Protein AF-A0A2P5X5B9-F1 (afdb_monomer_lite)

Organism: Gossypium barbadense (NCBI:txid3634)

Secondary structure (DSSP, 8-state):
--EEEEEEE-----S------PPP---S-----TTS-----TT-PPEEEE-TTS-EEEEEEE-HHHHHHHHHHHHHHTTSTTTS-TT---HHHHHHTTPPTTPPPPEEHHHHHHHHHS-HHHHHHHHT-----SS-SSS--PPPPPPPPHHHHHHHHHHHHHT--

Foldseek 3Di:
DFAKAKDKDDDPDPDDDDFDFDQQPDDDDDPDDPDPPPDPDSPFTWDWDADPVGIIMIIGGDDPVLRVLLVLLLLLLCVPPVNHDPVNDDPCCVQPVPPPPPDDGHHYLVSLVVLVVDDPVVNLVSQPDDNDDPPDPDDDCPDDPDRNDSVVSNVSSVVVVSSVD

Radius of gyration: 17.6 Å; chains: 1; bounding box: 38×43×51 Å

InterPro domains:
  IPR004871 RSE1/DDB1/CPSF1, C-terminal [PF03178] (42-116)
  IPR050358 RSE1/DDB1/CPSF1 [PTHR10644] (36-127)

Structure (mmCIF, N/CA/C/O backbone):
data_AF-A0A2P5X5B9-F1
#
_entry.id   AF-A0A2P5X5B9-F1
#
loop_
_atom_site.group_PDB
_atom_site.id
_atom_site.type_symbol
_atom_site.label_atom_id
_atom_site.label_alt_id
_atom_site.label_comp_id
_atom_site.label_asym_id
_atom_site.label_entity_id
_atom_site.label_seq_id
_atom_site.pdbx_PDB_ins_code
_atom_site.Cartn_x
_atom_site.Cartn_y
_atom_site.Cartn_z
_atom_site.occupancy
_atom_site.B_iso_or_equiv
_atom_site.auth_seq_id
_atom_site.auth_comp_id
_atom_site.auth_asym_id
_atom_site.auth_atom_id
_atom_site.pdbx_PDB_model_num
ATOM 1 N N . MET A 1 1 ? 14.654 12.736 -5.840 1.00 47.88 1 MET A N 1
ATOM 2 C CA . MET A 1 1 ? 14.421 11.311 -5.541 1.00 47.88 1 MET A CA 1
ATOM 3 C C . MET A 1 1 ? 12.931 11.156 -5.561 1.00 47.88 1 MET A C 1
ATOM 5 O O . MET A 1 1 ? 12.276 11.816 -4.762 1.00 47.88 1 MET A O 1
ATOM 9 N N . ASP A 1 2 ? 12.441 10.373 -6.506 1.00 62.31 2 ASP A N 1
ATOM 10 C CA . ASP A 1 2 ? 11.015 10.138 -6.664 1.00 62.31 2 ASP A CA 1
ATOM 11 C C . ASP A 1 2 ? 10.643 8.973 -5.742 1.00 62.31 2 ASP A C 1
ATOM 13 O O . ASP A 1 2 ? 11.354 7.965 -5.696 1.00 62.31 2 ASP A O 1
ATOM 17 N N . PHE A 1 3 ? 9.598 9.146 -4.936 1.00 71.69 3 PHE A N 1
ATOM 18 C CA . PHE A 1 3 ? 9.082 8.095 -4.062 1.00 71.69 3 PHE A CA 1
ATOM 19 C C . PHE A 1 3 ? 8.094 7.252 -4.850 1.00 71.69 3 PHE A C 1
ATOM 21 O O . PHE A 1 3 ? 7.316 7.806 -5.618 1.00 71.69 3 PHE A O 1
ATOM 28 N N . ILE A 1 4 ? 8.131 5.930 -4.697 1.00 77.94 4 ILE A N 1
ATOM 29 C CA . ILE A 1 4 ? 7.409 5.027 -5.597 1.00 77.94 4 ILE A CA 1
ATOM 30 C C . ILE A 1 4 ? 6.464 4.127 -4.808 1.00 77.94 4 ILE A C 1
ATOM 32 O O . ILE A 1 4 ? 6.857 3.508 -3.815 1.00 77.94 4 ILE A O 1
ATOM 36 N N . LEU A 1 5 ? 5.240 4.020 -5.312 1.00 76.56 5 LEU A N 1
ATOM 37 C CA . LEU A 1 5 ? 4.249 3.022 -4.934 1.00 76.56 5 LEU A CA 1
ATOM 38 C C . LEU A 1 5 ? 4.126 1.988 -6.058 1.00 76.56 5 LEU A C 1
ATOM 40 O O . LEU A 1 5 ? 3.951 2.369 -7.215 1.00 76.56 5 LEU A O 1
ATOM 44 N N . CYS A 1 6 ? 4.247 0.700 -5.731 1.00 82.50 6 CYS A N 1
ATOM 45 C CA . CYS A 1 6 ? 4.133 -0.396 -6.695 1.00 82.50 6 CYS A CA 1
ATOM 46 C C . CYS A 1 6 ? 2.842 -1.180 -6.472 1.00 82.50 6 CYS A C 1
ATOM 48 O O . CYS A 1 6 ? 2.623 -1.682 -5.374 1.00 82.50 6 CYS A O 1
ATOM 50 N N . LEU A 1 7 ? 2.019 -1.308 -7.509 1.00 79.19 7 LEU A N 1
ATOM 51 C CA . LEU A 1 7 ? 0.764 -2.063 -7.494 1.00 79.19 7 LEU A CA 1
ATOM 52 C C . LEU A 1 7 ? 0.828 -3.207 -8.501 1.00 79.19 7 LEU A C 1
ATOM 54 O O . LEU A 1 7 ? 1.351 -3.015 -9.605 1.00 79.19 7 LEU A O 1
ATOM 58 N N . ASN A 1 8 ? 0.269 -4.365 -8.151 1.00 74.31 8 ASN A N 1
ATOM 59 C CA . ASN A 1 8 ? 0.014 -5.424 -9.121 1.00 74.31 8 ASN A CA 1
ATOM 60 C C . ASN A 1 8 ? -1.413 -5.295 -9.668 1.00 74.31 8 ASN A C 1
ATOM 62 O O . ASN A 1 8 ? -2.384 -5.290 -8.916 1.00 74.31 8 ASN A O 1
ATOM 66 N N . ALA A 1 9 ? -1.543 -5.215 -10.990 1.00 60.22 9 ALA A N 1
ATOM 67 C CA . ALA A 1 9 ? -2.817 -5.317 -11.686 1.00 60.22 9 ALA A CA 1
ATOM 68 C C . ALA A 1 9 ? -2.926 -6.701 -12.342 1.00 60.22 9 ALA A C 1
ATOM 70 O O . ALA A 1 9 ? -2.073 -7.104 -13.142 1.00 60.22 9 ALA A O 1
ATOM 71 N N . GLU A 1 10 ? -3.990 -7.434 -12.018 1.00 51.53 10 GLU A N 1
ATOM 72 C CA . GLU A 1 10 ? -4.355 -8.660 -12.723 1.00 51.53 10 GLU A CA 1
ATOM 73 C C . GLU A 1 10 ? -5.237 -8.303 -13.926 1.00 51.53 10 GLU A C 1
ATOM 75 O O . GLU A 1 10 ? -6.436 -8.072 -13.803 1.00 51.53 10 GLU A O 1
ATOM 80 N N . GLN A 1 11 ? -4.647 -8.267 -15.121 1.00 45.28 11 GLN A N 1
ATOM 81 C CA . GLN A 1 11 ? -5.399 -8.345 -16.373 1.00 45.28 11 GLN A CA 1
ATOM 82 C C . GLN A 1 11 ? -4.884 -9.532 -17.181 1.00 45.28 11 GLN A C 1
ATOM 84 O O . GLN A 1 11 ? -3.682 -9.680 -17.396 1.00 45.28 11 GLN A O 1
ATOM 89 N N . CYS A 1 12 ? -5.799 -10.378 -17.657 1.00 34.38 12 CYS A N 1
ATOM 90 C CA . CYS A 1 12 ? -5.485 -11.445 -18.601 1.00 34.38 12 CYS A CA 1
ATOM 91 C C . CYS A 1 12 ? -5.063 -10.833 -19.949 1.00 34.38 12 CYS A C 1
ATOM 93 O O . CYS A 1 12 ? -5.896 -10.630 -20.832 1.00 34.38 12 CYS A O 1
ATOM 95 N N . ILE A 1 13 ? -3.779 -10.519 -20.122 1.00 43.00 13 ILE A N 1
ATOM 96 C CA . ILE A 1 13 ? -3.245 -10.053 -21.405 1.00 43.00 13 ILE A CA 1
ATOM 97 C C . ILE A 1 13 ? -2.904 -11.266 -22.277 1.00 43.00 13 ILE A C 1
ATOM 99 O O . ILE A 1 13 ? -1.965 -12.012 -22.007 1.00 43.00 13 ILE A O 1
ATOM 103 N N . ASN A 1 14 ? -3.641 -11.431 -23.379 1.00 37.59 14 ASN A N 1
ATOM 104 C CA . ASN A 1 14 ? -3.158 -12.201 -24.523 1.00 37.59 14 ASN A CA 1
ATOM 105 C C . ASN A 1 14 ? -1.992 -11.425 -25.152 1.00 37.59 14 ASN A C 1
ATOM 107 O O . ASN A 1 14 ? -2.152 -10.272 -25.549 1.00 37.59 14 ASN A O 1
ATOM 111 N N . GLY A 1 15 ? -0.814 -12.051 -25.177 1.00 40.69 15 GLY A N 1
ATOM 112 C CA . GLY A 1 15 ? 0.472 -11.402 -25.413 1.00 40.69 15 GLY A CA 1
ATOM 113 C C . GLY A 1 15 ? 0.546 -10.531 -26.668 1.00 40.69 15 GLY A C 1
ATOM 114 O O . GLY A 1 15 ? 0.584 -11.042 -27.783 1.00 40.69 15 GLY A O 1
ATOM 115 N N . TYR A 1 16 ? 0.696 -9.225 -26.450 1.00 39.09 16 TYR A N 1
ATOM 116 C CA . TYR A 1 16 ? 1.343 -8.305 -27.379 1.00 39.09 16 TYR A CA 1
ATOM 117 C C . TYR A 1 16 ? 2.250 -7.371 -26.579 1.00 39.09 16 TYR A C 1
ATOM 119 O O . TYR A 1 16 ? 1.803 -6.643 -25.696 1.00 39.09 16 TYR A O 1
ATOM 127 N N . THR A 1 17 ? 3.546 -7.412 -26.874 1.00 38.97 17 THR A N 1
ATOM 128 C CA . THR A 1 17 ? 4.542 -6.477 -26.351 1.00 38.97 17 THR A CA 1
ATOM 129 C C . THR A 1 17 ? 4.280 -5.085 -26.926 1.00 38.97 17 THR 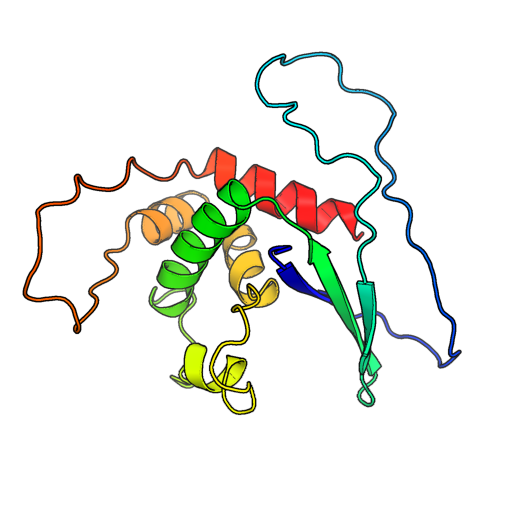A C 1
ATOM 131 O O . THR A 1 17 ? 4.418 -4.864 -28.127 1.00 38.97 17 THR A O 1
ATOM 134 N N . GLY A 1 18 ? 3.916 -4.134 -26.068 1.00 44.34 18 GLY A N 1
ATOM 135 C CA . GLY A 1 18 ? 3.741 -2.724 -26.413 1.00 44.34 18 GLY A CA 1
ATOM 136 C C . GLY A 1 18 ? 4.090 -1.835 -25.221 1.00 44.34 18 GLY A C 1
ATOM 137 O O . GLY A 1 18 ? 3.826 -2.198 -24.079 1.00 44.34 18 GLY A O 1
ATOM 138 N N . SER A 1 19 ? 4.718 -0.688 -25.485 1.00 38.72 19 SER A N 1
ATOM 139 C CA . SER A 1 19 ? 4.888 0.384 -24.500 1.00 38.72 19 SER A CA 1
ATOM 140 C C . SER A 1 19 ? 3.661 1.287 -24.582 1.00 38.72 19 SER A C 1
ATOM 142 O O . SER A 1 19 ? 3.385 1.846 -25.645 1.00 38.72 19 SER A O 1
ATOM 144 N N . PHE A 1 20 ? 2.909 1.400 -23.489 1.00 47.50 20 PHE A N 1
ATOM 145 C CA . PHE A 1 20 ? 1.720 2.244 -23.409 1.00 47.50 20 PHE A CA 1
ATOM 146 C C . PHE A 1 20 ? 1.965 3.361 -22.394 1.00 47.50 20 PHE A C 1
ATOM 148 O O . PHE A 1 20 ? 2.271 3.103 -21.234 1.00 47.50 20 PHE A O 1
ATOM 155 N N . ILE A 1 21 ? 1.835 4.612 -22.839 1.00 41.66 21 ILE A N 1
ATOM 156 C CA . ILE A 1 21 ? 1.827 5.782 -21.957 1.00 41.66 21 ILE A CA 1
ATOM 157 C C . ILE A 1 21 ? 0.378 5.994 -21.526 1.00 41.66 21 ILE A C 1
ATOM 159 O O . ILE A 1 21 ? -0.454 6.398 -22.340 1.00 41.66 21 ILE A O 1
ATOM 163 N N . TYR A 1 22 ? 0.074 5.707 -20.262 1.00 41.16 22 TYR A N 1
ATOM 164 C CA . TYR A 1 22 ? -1.246 5.969 -19.698 1.00 41.16 22 TYR A CA 1
ATOM 165 C C . TYR A 1 22 ? -1.357 7.443 -19.295 1.00 41.16 22 TYR A C 1
ATOM 167 O O . TYR A 1 22 ? -0.526 7.954 -18.542 1.00 41.16 22 TYR A O 1
ATOM 175 N N . LYS A 1 23 ? -2.375 8.137 -19.812 1.00 39.53 23 LYS A N 1
ATOM 176 C CA . LYS A 1 23 ? -2.771 9.469 -19.341 1.00 39.53 23 LYS A CA 1
ATOM 177 C C . LYS A 1 23 ? -3.904 9.292 -18.337 1.00 39.53 23 LYS A C 1
ATOM 179 O O . LYS A 1 23 ? -4.926 8.716 -18.690 1.00 39.53 23 LYS A O 1
ATOM 184 N N . LEU A 1 24 ? -3.716 9.798 -17.120 1.00 42.06 24 LEU A N 1
ATOM 185 C CA . LEU A 1 24 ? -4.740 9.804 -16.075 1.00 42.06 24 LEU A CA 1
ATOM 186 C C . LEU A 1 24 ? -5.982 10.581 -16.554 1.00 42.06 24 LEU A C 1
ATOM 188 O O . LEU A 1 24 ? -5.842 11.745 -16.936 1.00 42.06 24 LEU A O 1
ATOM 192 N N . PRO A 1 25 ? -7.185 9.982 -16.546 1.00 43.47 25 PRO A N 1
ATOM 193 C CA . PRO A 1 25 ? -8.411 10.684 -16.889 1.00 43.47 25 PRO A CA 1
ATOM 194 C C . PRO A 1 25 ? -8.997 11.348 -15.637 1.00 43.47 25 PRO A C 1
ATOM 196 O O . PRO A 1 25 ? -9.800 10.749 -14.932 1.00 43.47 25 PRO A O 1
ATOM 199 N N . ALA A 1 26 ? -8.603 12.587 -15.347 1.00 44.81 26 ALA A N 1
ATOM 200 C CA . ALA A 1 26 ? -9.335 13.434 -14.403 1.00 44.81 26 ALA A CA 1
ATOM 201 C C . ALA A 1 26 ? -9.001 14.910 -14.640 1.00 44.81 26 ALA A C 1
ATOM 203 O O . ALA A 1 26 ? -8.165 15.477 -13.945 1.00 44.81 26 ALA A O 1
ATOM 204 N N . ASP A 1 27 ? -9.657 15.524 -15.625 1.00 45.50 27 ASP A N 1
ATOM 205 C CA . ASP A 1 27 ? -9.659 16.987 -15.762 1.00 45.50 27 ASP A CA 1
ATOM 206 C C . ASP A 1 27 ? -11.063 17.551 -16.023 1.00 45.50 27 ASP A C 1
ATOM 208 O O . ASP A 1 27 ? -11.213 18.622 -16.593 1.00 45.50 27 ASP A O 1
ATOM 212 N N . ASP A 1 28 ? -12.117 16.850 -15.588 1.00 41.81 28 ASP A N 1
ATOM 213 C CA . ASP A 1 28 ? -13.469 17.403 -15.627 1.00 41.81 28 ASP A CA 1
ATOM 214 C C . ASP A 1 28 ? -14.244 17.105 -14.334 1.00 41.81 28 ASP A C 1
ATOM 216 O O . ASP A 1 28 ? -14.579 15.966 -14.018 1.00 41.81 28 ASP A O 1
ATOM 220 N N . MET A 1 29 ? -14.576 18.199 -13.636 1.00 43.22 29 MET A N 1
ATOM 221 C CA . MET A 1 29 ? -15.623 18.356 -12.615 1.00 43.22 29 MET A CA 1
ATOM 222 C C . MET A 1 29 ? -15.340 17.933 -11.158 1.00 43.22 29 MET A C 1
ATOM 224 O O . MET A 1 29 ? -15.963 17.006 -10.652 1.00 43.22 29 MET A O 1
ATOM 228 N N . LEU A 1 30 ? -14.596 18.757 -10.400 1.00 37.72 30 LEU A N 1
ATOM 229 C CA . LEU A 1 30 ? -15.019 19.122 -9.031 1.00 37.72 30 LEU A CA 1
ATOM 230 C C . LEU A 1 30 ? -14.386 20.441 -8.534 1.00 37.72 30 LEU A C 1
ATOM 232 O O . LEU A 1 30 ? -13.439 20.466 -7.752 1.00 37.72 30 LEU A O 1
ATOM 236 N N . ASN A 1 31 ? -14.970 21.570 -8.939 1.00 42.94 31 ASN A N 1
ATOM 237 C CA . ASN A 1 31 ? -14.847 22.820 -8.186 1.00 42.94 31 ASN A CA 1
ATOM 238 C C . ASN A 1 31 ? -15.589 22.663 -6.846 1.00 42.94 31 ASN A C 1
ATOM 240 O O . ASN A 1 31 ? -16.812 22.778 -6.843 1.00 42.94 31 ASN A O 1
ATOM 244 N N . SER A 1 32 ? -14.886 22.384 -5.739 1.00 36.62 32 SER A N 1
ATOM 245 C CA . SER A 1 32 ? -15.132 22.969 -4.398 1.00 36.62 32 SER A CA 1
ATOM 246 C C . SER A 1 32 ? -14.359 22.224 -3.296 1.00 36.62 32 SER A C 1
ATOM 248 O O . SER A 1 32 ? -14.897 21.312 -2.676 1.00 36.62 32 SER A O 1
ATOM 250 N N . CYS A 1 33 ? -13.106 22.626 -3.048 1.00 33.44 33 CYS A N 1
ATOM 251 C CA . CYS A 1 33 ? -12.457 22.668 -1.724 1.00 33.44 33 CYS A CA 1
ATOM 252 C C . CYS A 1 33 ? -10.990 23.118 -1.880 1.00 33.44 33 CYS A C 1
ATOM 254 O O . CYS A 1 33 ? -10.067 22.314 -2.019 1.00 33.44 33 CYS A O 1
ATOM 256 N N . GLU A 1 34 ? -10.779 24.435 -1.876 1.00 37.50 34 GLU A N 1
ATOM 257 C CA . GLU A 1 34 ? -9.466 25.091 -1.921 1.00 37.50 34 GLU A CA 1
ATOM 258 C C . GLU A 1 34 ? -8.661 24.833 -0.630 1.00 37.50 34 GLU A C 1
ATOM 260 O O . GLU A 1 34 ? -8.623 25.670 0.265 1.00 37.50 34 GLU A O 1
ATOM 265 N N . ALA A 1 35 ? -8.042 23.657 -0.490 1.00 38.78 35 ALA A N 1
ATOM 266 C CA . ALA A 1 35 ? -6.987 23.427 0.514 1.00 38.78 35 ALA A CA 1
ATOM 267 C C . ALA A 1 35 ? -6.099 22.194 0.259 1.00 38.78 35 ALA A C 1
ATOM 269 O O . ALA A 1 35 ? -5.048 22.078 0.884 1.00 38.78 35 ALA A O 1
ATOM 270 N N . LEU A 1 36 ? -6.484 21.273 -0.635 1.00 39.28 36 LEU A N 1
ATOM 271 C CA . LEU A 1 36 ? -5.728 20.033 -0.895 1.00 39.28 36 LEU A CA 1
ATOM 272 C C . LEU A 1 36 ? -5.123 19.951 -2.305 1.00 39.28 36 LEU A C 1
ATOM 274 O O . LEU A 1 36 ? -4.479 18.961 -2.637 1.00 39.28 36 LEU A O 1
ATOM 278 N N . ASN A 1 37 ? -5.237 21.019 -3.102 1.00 35.69 37 ASN A N 1
ATOM 279 C CA . ASN A 1 37 ? -4.665 21.122 -4.450 1.00 35.69 37 ASN A CA 1
ATOM 280 C C . ASN A 1 37 ? -3.155 21.418 -4.429 1.00 35.69 37 ASN A C 1
ATOM 282 O O . ASN A 1 37 ? -2.667 22.283 -5.156 1.00 35.69 37 ASN A O 1
ATOM 286 N N . ALA A 1 38 ? -2.388 20.691 -3.617 1.00 37.72 38 ALA A N 1
ATOM 287 C CA . ALA A 1 38 ? -0.953 20.583 -3.832 1.00 37.72 38 ALA A CA 1
ATOM 288 C C . ALA A 1 38 ? -0.709 19.533 -4.926 1.00 37.72 38 ALA A C 1
ATOM 290 O O . ALA A 1 38 ? -0.338 18.400 -4.650 1.00 37.72 38 ALA A O 1
ATOM 291 N N . SER A 1 39 ? -0.974 19.948 -6.169 1.00 39.81 39 SER A N 1
ATOM 292 C CA . SER A 1 39 ? -0.135 19.660 -7.334 1.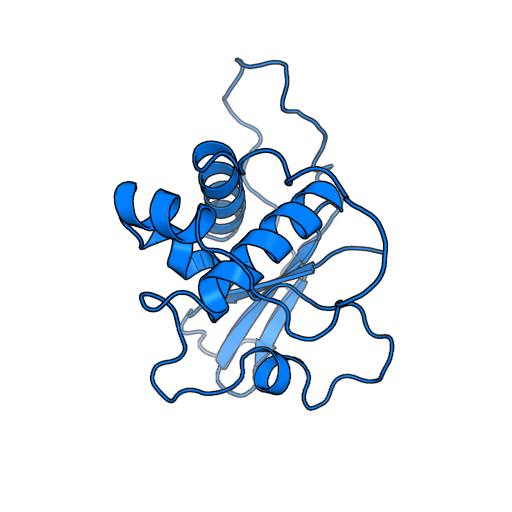00 39.81 39 SER A CA 1
ATOM 293 C C . SER A 1 39 ? 0.444 18.240 -7.408 1.00 39.81 39 SER A C 1
ATOM 295 O O . SER A 1 39 ? 1.641 18.047 -7.185 1.00 39.81 39 SER A O 1
ATOM 297 N N . LEU A 1 40 ? -0.359 17.266 -7.845 1.00 47.16 40 LEU A N 1
ATOM 298 C CA . LEU A 1 40 ? 0.210 16.237 -8.712 1.00 47.16 40 LEU A CA 1
ATOM 299 C C . LEU A 1 40 ? 0.202 16.840 -10.117 1.00 47.16 40 LEU A C 1
ATOM 301 O O . LEU A 1 40 ? -0.796 16.784 -10.829 1.00 47.16 40 LEU A O 1
ATOM 305 N N . ASP A 1 41 ? 1.286 17.537 -10.447 1.00 39.94 41 ASP A N 1
ATOM 306 C CA . ASP A 1 41 ? 1.517 18.020 -11.802 1.00 39.94 41 ASP A CA 1
ATOM 307 C C . ASP A 1 41 ? 1.410 16.797 -12.744 1.00 39.94 41 ASP A C 1
ATOM 309 O O . ASP A 1 41 ? 2.041 15.769 -12.468 1.00 39.94 41 ASP A O 1
ATOM 313 N N . PRO A 1 42 ? 0.605 16.841 -13.822 1.00 44.03 42 PRO A N 1
ATOM 314 C CA . PRO A 1 42 ? 0.390 15.725 -14.759 1.00 44.03 42 PRO A CA 1
ATOM 315 C C . PRO A 1 42 ? 1.651 15.277 -15.534 1.00 44.03 42 PRO A C 1
ATOM 317 O O . PRO A 1 42 ? 1.564 14.534 -16.513 1.00 44.03 42 PRO A O 1
ATOM 320 N N . SER A 1 43 ? 2.833 15.724 -15.113 1.00 42.34 43 SER A N 1
ATOM 321 C CA . SER A 1 43 ? 4.149 15.484 -15.699 1.00 42.34 43 SER A CA 1
ATOM 322 C C . SER A 1 43 ? 4.864 14.242 -15.142 1.00 42.34 43 SER A C 1
ATOM 324 O O . SER A 1 43 ? 5.855 13.799 -15.726 1.00 42.34 43 SER A O 1
ATOM 326 N N . HIS A 1 44 ? 4.362 13.624 -14.069 1.00 55.12 44 HIS A N 1
ATOM 327 C CA . HIS A 1 44 ? 4.950 12.407 -13.509 1.00 55.12 44 HIS A CA 1
ATOM 328 C C . HIS A 1 44 ? 4.278 11.139 -14.066 1.00 55.12 44 HIS A C 1
ATOM 330 O O . HIS A 1 44 ? 3.320 10.608 -13.509 1.00 55.12 44 HIS A O 1
ATOM 336 N N . SER A 1 45 ? 4.783 10.656 -15.203 1.00 69.19 45 SER A N 1
ATOM 337 C CA . SER A 1 45 ? 4.303 9.435 -15.862 1.00 69.19 45 SER A CA 1
ATOM 338 C C . SER A 1 45 ? 4.492 8.196 -14.979 1.00 69.19 45 SER A C 1
ATOM 340 O O . SER A 1 45 ? 5.617 7.905 -14.568 1.00 69.19 45 SER A O 1
ATOM 342 N N . ALA A 1 46 ? 3.423 7.432 -14.744 1.00 80.25 46 ALA A N 1
ATOM 343 C CA . ALA A 1 46 ? 3.522 6.100 -14.153 1.00 80.25 46 ALA A CA 1
ATOM 344 C C . ALA A 1 46 ? 4.285 5.147 -15.091 1.00 80.25 46 ALA A C 1
ATOM 346 O O . ALA A 1 46 ? 4.156 5.232 -16.316 1.00 80.25 46 ALA A O 1
ATOM 347 N N . ILE A 1 47 ? 5.072 4.231 -14.525 1.00 85.12 47 ILE A N 1
ATOM 348 C CA . ILE A 1 47 ? 5.780 3.194 -15.287 1.00 85.12 47 ILE A CA 1
ATOM 349 C C . ILE A 1 47 ? 4.987 1.901 -15.171 1.00 85.12 47 ILE A C 1
ATOM 351 O O . ILE A 1 47 ? 4.773 1.405 -14.070 1.00 85.12 47 ILE A O 1
ATOM 355 N N . MET A 1 48 ? 4.588 1.332 -16.304 1.00 86.62 48 MET A N 1
ATOM 356 C CA . MET A 1 48 ? 3.947 0.022 -16.361 1.00 86.62 48 MET A CA 1
ATOM 357 C C . MET A 1 48 ? 4.943 -1.013 -16.885 1.00 86.62 48 MET A C 1
ATOM 359 O O . MET A 1 48 ? 5.614 -0.790 -17.893 1.00 86.62 48 MET A O 1
ATOM 363 N N . ALA A 1 49 ? 5.034 -2.149 -16.207 1.00 85.56 49 ALA A N 1
ATOM 364 C CA . ALA A 1 49 ? 5.865 -3.280 -16.593 1.00 85.56 49 ALA A CA 1
ATOM 365 C C . ALA A 1 49 ? 5.032 -4.562 -16.566 1.00 85.56 49 ALA A C 1
ATOM 367 O O . ALA A 1 49 ? 4.105 -4.685 -15.776 1.00 85.56 49 ALA A O 1
ATOM 368 N N . SER A 1 50 ? 5.366 -5.530 -17.415 1.00 86.31 50 SER A N 1
ATOM 369 C CA . SER A 1 50 ? 4.791 -6.876 -17.350 1.00 86.31 50 SER A CA 1
ATOM 370 C C . SER A 1 50 ? 5.846 -7.870 -16.888 1.00 86.31 50 SER A C 1
ATOM 372 O O . SER A 1 50 ? 7.034 -7.727 -17.190 1.00 86.31 50 SER A O 1
ATOM 374 N N . THR A 1 51 ? 5.420 -8.877 -16.135 1.00 85.31 51 THR A N 1
ATOM 375 C CA . THR A 1 51 ? 6.285 -9.973 -15.704 1.00 85.31 51 THR A CA 1
ATOM 376 C C . THR A 1 51 ? 6.197 -11.144 -16.679 1.00 85.31 51 THR A C 1
ATOM 378 O O . THR A 1 51 ? 5.219 -11.301 -17.410 1.00 85.31 51 THR A O 1
ATOM 381 N N . LEU A 1 52 ? 7.203 -12.024 -16.659 1.00 86.75 52 LEU A N 1
ATOM 382 C CA . LEU A 1 52 ? 7.191 -13.263 -17.449 1.00 86.75 52 LEU A CA 1
ATOM 383 C C . LEU A 1 52 ? 6.040 -14.209 -17.067 1.00 86.75 52 LEU A C 1
ATOM 385 O O . LEU A 1 52 ? 5.669 -15.061 -17.868 1.00 86.75 52 LEU A O 1
ATOM 389 N N . LEU A 1 53 ? 5.480 -14.059 -15.861 1.00 89.12 53 LEU A N 1
ATOM 390 C CA . LEU A 1 53 ? 4.323 -14.824 -15.394 1.00 89.12 53 LEU A CA 1
ATOM 391 C C . LEU A 1 53 ? 2.985 -14.190 -15.822 1.00 89.12 53 LEU A C 1
ATOM 393 O O . LEU A 1 53 ? 1.928 -14.739 -15.531 1.00 89.12 53 LEU A O 1
ATOM 397 N N . GLY A 1 54 ? 3.019 -13.060 -16.535 1.00 81.88 54 GLY A N 1
ATOM 398 C CA . GLY A 1 54 ? 1.834 -12.406 -17.087 1.00 81.88 54 GLY A CA 1
ATOM 399 C C . GLY A 1 54 ? 1.149 -11.407 -16.154 1.00 81.88 54 GLY A C 1
ATOM 400 O O . GLY A 1 54 ? 0.066 -10.939 -16.490 1.00 81.88 54 GLY A O 1
ATOM 401 N N . SER A 1 55 ? 1.751 -11.051 -15.014 1.00 81.44 55 SER A N 1
ATOM 402 C CA . SER A 1 55 ? 1.237 -9.961 -14.172 1.00 81.44 55 SER A CA 1
ATOM 403 C C . SER A 1 55 ? 1.686 -8.595 -14.690 1.00 81.44 55 SER A C 1
ATOM 405 O O . SER A 1 55 ? 2.747 -8.479 -15.309 1.00 81.44 55 SER A O 1
ATOM 407 N N . ILE A 1 56 ? 0.899 -7.555 -14.414 1.00 84.88 56 ILE A N 1
ATOM 408 C CA . ILE A 1 56 ? 1.255 -6.165 -14.707 1.00 84.88 56 ILE A CA 1
ATOM 409 C C . ILE A 1 56 ? 1.621 -5.479 -13.393 1.00 84.88 56 ILE A C 1
ATOM 411 O O . ILE A 1 56 ? 0.869 -5.536 -12.428 1.00 84.88 56 ILE A O 1
ATOM 415 N N . MET A 1 57 ? 2.769 -4.814 -13.367 1.00 85.31 57 MET A N 1
ATOM 416 C CA . MET A 1 57 ? 3.220 -3.961 -12.273 1.00 85.31 57 MET A CA 1
ATOM 417 C C . MET A 1 57 ? 3.138 -2.501 -12.697 1.00 85.31 57 MET A C 1
ATOM 419 O O . MET A 1 57 ? 3.558 -2.149 -13.802 1.00 85.31 57 MET A O 1
ATOM 423 N N . ILE A 1 58 ? 2.634 -1.648 -11.812 1.00 85.38 58 ILE A N 1
ATOM 424 C CA . ILE A 1 58 ? 2.533 -0.206 -12.040 1.00 85.38 58 ILE A CA 1
ATOM 425 C C . ILE A 1 58 ? 3.300 0.517 -10.938 1.00 85.38 58 ILE A C 1
ATOM 427 O O . ILE A 1 58 ? 3.011 0.341 -9.757 1.00 85.38 58 ILE A O 1
ATOM 431 N N . PHE A 1 59 ? 4.266 1.342 -11.331 1.00 86.81 59 PHE A N 1
ATOM 432 C CA . PHE A 1 59 ? 5.062 2.182 -10.446 1.00 86.81 59 PHE A CA 1
ATOM 433 C C . PHE A 1 59 ? 4.593 3.625 -10.563 1.00 86.81 59 PHE A C 1
ATOM 435 O O . PHE A 1 59 ? 4.699 4.241 -11.628 1.00 86.81 59 PHE A O 1
ATOM 442 N N . ILE A 1 60 ? 4.085 4.158 -9.458 1.00 85.38 60 ILE A N 1
ATOM 443 C CA . ILE A 1 60 ? 3.504 5.494 -9.397 1.00 85.38 60 ILE A CA 1
ATOM 444 C C . ILE A 1 60 ? 4.412 6.378 -8.548 1.00 85.38 60 ILE A C 1
ATOM 446 O O . ILE A 1 60 ? 4.646 6.053 -7.380 1.00 85.38 60 ILE A O 1
ATOM 450 N N . PRO A 1 61 ? 4.928 7.480 -9.109 1.00 86.44 61 PRO A N 1
ATOM 451 C CA . PRO A 1 61 ? 5.615 8.491 -8.326 1.00 86.44 61 PRO A CA 1
ATOM 452 C C . PRO A 1 61 ? 4.621 9.198 -7.394 1.00 86.44 61 PRO A C 1
ATOM 454 O O . PRO A 1 61 ? 3.557 9.642 -7.824 1.00 86.44 61 PRO A O 1
ATOM 457 N N . ILE A 1 62 ? 4.976 9.308 -6.118 1.00 85.12 62 ILE A N 1
ATOM 458 C CA . ILE A 1 62 ? 4.194 9.984 -5.077 1.00 85.12 62 ILE A CA 1
ATOM 459 C C . ILE A 1 62 ? 5.039 11.054 -4.387 1.00 85.12 62 ILE A C 1
ATOM 461 O O . ILE A 1 62 ? 6.275 11.038 -4.457 1.00 85.12 62 ILE A O 1
ATOM 465 N N . SER A 1 63 ? 4.383 12.001 -3.716 1.00 88.00 63 SER A N 1
ATOM 466 C CA . SER A 1 63 ? 5.109 13.018 -2.952 1.00 88.00 63 SER A CA 1
ATOM 467 C C . SER A 1 63 ? 5.780 12.412 -1.714 1.00 88.00 63 SER A C 1
ATOM 469 O O . SER A 1 63 ? 5.441 11.315 -1.261 1.00 88.00 63 SER A O 1
ATOM 471 N N . ARG A 1 64 ? 6.738 13.139 -1.128 1.00 86.25 64 ARG A N 1
ATOM 472 C CA . ARG A 1 64 ? 7.385 12.721 0.126 1.00 86.25 64 ARG A CA 1
ATOM 473 C C . ARG A 1 64 ? 6.360 12.579 1.248 1.00 86.25 64 ARG A C 1
ATOM 475 O O . ARG A 1 64 ? 6.426 11.633 2.025 1.00 86.25 64 ARG A O 1
ATOM 482 N N . GLU A 1 65 ? 5.429 13.519 1.331 1.00 88.88 65 GLU A N 1
ATOM 483 C CA . GLU A 1 65 ? 4.418 13.585 2.383 1.00 88.88 65 GLU A CA 1
ATOM 484 C C . GLU A 1 65 ? 3.441 12.407 2.280 1.00 88.88 65 GLU A C 1
ATOM 486 O O . GLU A 1 65 ? 3.029 11.845 3.297 1.00 88.88 65 GLU A O 1
ATOM 491 N N . GLU A 1 66 ? 3.086 12.017 1.053 1.00 89.31 66 GLU A N 1
ATOM 492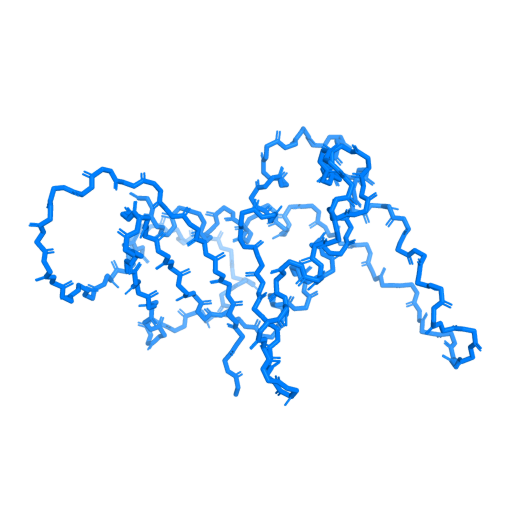 C CA . GLU A 1 66 ? 2.284 10.825 0.772 1.00 89.31 66 GLU A CA 1
ATOM 493 C C . GLU A 1 66 ? 3.057 9.550 1.096 1.00 89.31 66 GLU A C 1
ATOM 495 O O . GLU A 1 66 ? 2.513 8.655 1.743 1.00 89.31 66 GLU A O 1
ATOM 500 N N . TYR A 1 67 ? 4.335 9.488 0.714 1.00 90.25 67 TYR A N 1
ATOM 501 C CA . TYR A 1 67 ? 5.196 8.351 1.024 1.00 90.25 67 TYR A CA 1
ATOM 502 C C . TYR A 1 67 ? 5.329 8.136 2.532 1.00 90.25 67 TYR A C 1
ATOM 504 O O . TYR A 1 67 ? 5.088 7.032 3.006 1.00 90.25 67 TYR A O 1
ATOM 512 N N . GLU A 1 68 ? 5.660 9.171 3.306 1.00 91.44 68 GLU A N 1
ATOM 513 C CA . GLU A 1 68 ? 5.837 9.060 4.762 1.00 91.44 68 GLU A CA 1
ATOM 514 C C . GLU A 1 68 ? 4.533 8.643 5.466 1.00 91.44 68 GLU A C 1
ATOM 516 O O . GLU A 1 68 ? 4.550 7.853 6.416 1.00 91.44 68 GLU A O 1
ATOM 521 N N . LEU A 1 69 ? 3.388 9.133 4.977 1.00 91.81 69 LEU A N 1
ATOM 522 C CA . LEU A 1 69 ? 2.070 8.725 5.459 1.00 91.81 69 LEU A CA 1
ATOM 523 C C . LEU A 1 69 ? 1.811 7.238 5.185 1.00 91.81 69 LEU A C 1
ATOM 525 O O . LEU A 1 69 ? 1.466 6.493 6.104 1.00 91.81 69 LEU A O 1
ATOM 529 N N . LEU A 1 70 ? 1.971 6.806 3.935 1.00 92.75 70 LEU A N 1
ATOM 530 C CA . LEU A 1 70 ? 1.693 5.433 3.523 1.00 92.75 70 LEU A CA 1
ATOM 531 C C . LEU A 1 70 ? 2.711 4.438 4.096 1.00 92.75 70 LEU A C 1
ATOM 533 O O . LEU A 1 70 ? 2.328 3.337 4.478 1.00 92.75 70 LEU A O 1
ATOM 537 N N . GLU A 1 71 ? 3.974 4.825 4.270 1.00 93.12 71 GLU A N 1
ATOM 538 C CA . GLU A 1 71 ? 4.992 4.018 4.953 1.00 93.12 71 GLU A CA 1
ATOM 539 C C . GLU A 1 71 ? 4.572 3.708 6.397 1.00 93.12 71 GLU A C 1
ATOM 541 O O . GLU A 1 71 ? 4.650 2.562 6.850 1.00 93.12 71 GLU A O 1
ATOM 546 N N . ALA A 1 72 ? 4.047 4.709 7.111 1.00 92.25 72 ALA A N 1
ATOM 547 C CA . ALA A 1 72 ? 3.550 4.534 8.471 1.00 92.25 72 ALA A CA 1
ATOM 548 C C . ALA A 1 72 ? 2.304 3.629 8.538 1.00 92.25 72 ALA A C 1
ATOM 550 O O . ALA A 1 72 ? 2.118 2.916 9.531 1.00 92.25 72 ALA A O 1
ATOM 551 N N . VAL A 1 73 ? 1.450 3.655 7.510 1.00 93.69 73 VAL A N 1
ATOM 552 C CA . VAL A 1 73 ? 0.282 2.766 7.388 1.00 93.69 73 VAL A CA 1
ATOM 553 C C . VAL A 1 73 ? 0.734 1.335 7.088 1.00 93.69 73 VAL A C 1
ATOM 555 O O . VAL A 1 73 ? 0.353 0.415 7.810 1.00 93.69 73 VAL A O 1
ATOM 558 N N . GLN A 1 74 ? 1.620 1.147 6.108 1.00 93.50 74 GLN A N 1
ATOM 559 C CA . GLN A 1 74 ? 2.179 -0.157 5.746 1.00 93.50 74 GLN A CA 1
ATOM 560 C C . GLN A 1 74 ? 2.865 -0.829 6.942 1.00 93.50 74 GLN A C 1
ATOM 562 O O . GLN A 1 74 ? 2.629 -2.005 7.209 1.00 93.50 74 GLN A O 1
ATOM 567 N N . ALA A 1 75 ? 3.657 -0.080 7.717 1.00 92.50 75 ALA A N 1
ATOM 568 C CA . ALA A 1 75 ? 4.320 -0.600 8.913 1.00 92.50 75 ALA A CA 1
ATOM 569 C C . ALA A 1 75 ? 3.336 -1.146 9.966 1.00 92.50 75 ALA A C 1
ATOM 571 O O . ALA A 1 75 ? 3.674 -2.076 10.696 1.00 92.50 75 ALA A O 1
ATOM 572 N N . ARG A 1 76 ? 2.118 -0.592 10.043 1.00 93.50 76 ARG A N 1
ATOM 573 C CA . ARG A 1 76 ? 1.055 -1.106 10.920 1.00 93.50 76 ARG A CA 1
ATOM 574 C C . ARG A 1 76 ? 0.370 -2.318 10.312 1.00 93.50 76 ARG A C 1
ATOM 576 O O . ARG A 1 76 ? 0.181 -3.298 11.021 1.00 93.50 76 ARG A O 1
ATOM 583 N N . LEU A 1 77 ? 0.049 -2.278 9.020 1.00 93.19 77 LEU A N 1
ATOM 584 C CA . LEU A 1 77 ? -0.601 -3.385 8.310 1.00 93.19 77 LEU A CA 1
ATOM 585 C C . LEU A 1 77 ? 0.221 -4.677 8.376 1.00 93.19 77 LEU A C 1
ATOM 587 O O . LEU A 1 77 ? -0.327 -5.733 8.674 1.00 93.19 77 LEU A O 1
ATOM 591 N N . ILE A 1 78 ? 1.540 -4.588 8.204 1.00 92.56 78 ILE A N 1
ATOM 592 C CA . ILE A 1 78 ? 2.435 -5.756 8.270 1.00 92.56 78 ILE A CA 1
ATOM 593 C C . ILE A 1 78 ? 2.359 -6.465 9.634 1.00 92.56 78 ILE A C 1
ATOM 595 O O . ILE A 1 78 ? 2.520 -7.681 9.710 1.00 92.56 78 ILE A O 1
ATOM 599 N N . LEU A 1 79 ? 2.133 -5.711 10.714 1.00 91.50 79 LEU A N 1
ATOM 600 C CA . LEU A 1 79 ? 2.154 -6.223 12.087 1.00 91.50 79 LEU A CA 1
ATOM 601 C C . LEU A 1 79 ? 0.760 -6.524 12.646 1.00 91.50 79 LEU A C 1
ATOM 603 O O . LEU A 1 79 ? 0.633 -7.293 13.600 1.00 91.50 79 LEU A O 1
ATOM 607 N N . HIS A 1 80 ? -0.280 -5.886 12.111 1.00 92.94 80 HIS A N 1
ATOM 608 C CA . HIS A 1 80 ? -1.619 -5.977 12.670 1.00 92.94 80 HIS A CA 1
ATOM 609 C C . HIS A 1 80 ? -2.220 -7.371 12.419 1.00 92.94 80 HIS A C 1
ATOM 611 O O . HIS A 1 80 ? -2.228 -7.823 11.278 1.00 92.94 80 HIS A O 1
ATOM 617 N N . PRO A 1 81 ? -2.811 -8.049 13.424 1.00 91.38 81 PRO A N 1
ATOM 618 C CA . PRO A 1 81 ? -3.285 -9.431 13.278 1.00 91.38 81 PRO A CA 1
ATOM 619 C C . PRO A 1 81 ? -4.302 -9.680 12.155 1.00 91.38 81 PRO A C 1
ATOM 621 O O . PRO A 1 81 ? -4.420 -10.804 11.686 1.00 91.38 81 PRO A O 1
ATOM 624 N N . LEU A 1 82 ? -5.048 -8.651 11.736 1.00 91.56 82 LEU A N 1
ATOM 625 C CA . LEU A 1 82 ? -6.020 -8.762 10.639 1.00 91.56 82 LEU A CA 1
ATOM 626 C C . LEU A 1 82 ? -5.376 -8.833 9.248 1.00 91.56 82 LEU A C 1
ATOM 628 O O . LEU A 1 82 ? -6.012 -9.324 8.325 1.00 91.56 82 LEU A O 1
ATOM 632 N N . THR A 1 83 ? -4.157 -8.320 9.102 1.00 91.69 83 THR A N 1
ATOM 633 C CA . THR A 1 83 ? -3.462 -8.136 7.814 1.00 91.69 83 THR A CA 1
ATOM 634 C C . THR A 1 83 ? -2.061 -8.755 7.821 1.00 91.69 83 THR A C 1
ATOM 636 O O . THR A 1 83 ? -1.350 -8.735 6.820 1.00 91.69 83 THR A O 1
ATOM 639 N N . ALA A 1 84 ? -1.656 -9.335 8.953 1.00 87.12 84 ALA A N 1
ATOM 640 C CA . ALA A 1 84 ? -0.389 -10.024 9.098 1.00 87.12 84 ALA A CA 1
ATOM 641 C C . ALA A 1 84 ? -0.288 -11.196 8.099 1.00 87.12 84 ALA A C 1
ATOM 643 O O . ALA A 1 84 ? -1.277 -11.901 7.867 1.00 87.12 84 ALA A O 1
ATOM 644 N N . PRO A 1 85 ? 0.903 -11.458 7.530 1.00 84.12 85 PRO A N 1
ATOM 645 C CA . PRO A 1 85 ? 1.104 -12.558 6.593 1.00 84.12 85 PRO A CA 1
ATOM 646 C C . PRO A 1 85 ? 0.635 -13.903 7.160 1.00 84.12 85 PRO A C 1
ATOM 648 O O . PRO A 1 85 ? 1.092 -14.332 8.218 1.00 84.12 85 PRO A O 1
ATOM 651 N N . VAL A 1 86 ? -0.223 -14.610 6.417 1.00 85.25 86 VAL A N 1
ATOM 652 C CA . VAL A 1 86 ? -0.860 -15.871 6.856 1.00 85.25 86 VAL A CA 1
ATOM 653 C C . VAL A 1 86 ? 0.158 -16.937 7.276 1.00 85.25 86 VAL A C 1
ATOM 655 O O . VAL A 1 86 ? -0.069 -17.682 8.224 1.00 85.25 86 VAL A O 1
ATOM 658 N N . LEU A 1 87 ? 1.294 -17.004 6.578 1.00 86.56 87 LEU A N 1
ATOM 659 C CA . LEU A 1 87 ? 2.367 -17.967 6.849 1.00 86.56 87 LEU A CA 1
ATOM 660 C C . LEU A 1 87 ? 3.448 -17.425 7.799 1.00 86.56 87 LEU A C 1
ATOM 662 O O . LEU A 1 87 ? 4.446 -18.101 8.028 1.00 86.56 87 LEU A O 1
ATOM 666 N N . GLY A 1 88 ? 3.280 -16.210 8.331 1.00 84.31 88 GLY A N 1
ATOM 667 C CA . GLY A 1 88 ? 4.271 -15.562 9.195 1.00 84.31 88 GLY A CA 1
ATOM 668 C C . GLY A 1 88 ? 5.543 -15.112 8.470 1.00 84.31 88 GLY A C 1
ATOM 669 O O . GLY A 1 88 ? 6.565 -14.900 9.116 1.00 84.31 88 GLY A O 1
ATOM 670 N N . ASN A 1 89 ? 5.497 -14.984 7.141 1.00 87.44 89 ASN A N 1
ATOM 671 C CA . ASN A 1 89 ? 6.624 -14.498 6.346 1.00 87.44 89 ASN A CA 1
ATOM 672 C C . ASN A 1 89 ? 6.975 -13.054 6.728 1.00 87.44 89 ASN A C 1
ATOM 674 O O . ASN A 1 89 ? 6.080 -12.230 6.918 1.00 87.44 89 ASN A O 1
ATOM 678 N N . ASP A 1 90 ? 8.266 -12.722 6.770 1.00 88.88 90 ASP A N 1
ATOM 679 C CA . ASP A 1 90 ? 8.699 -11.343 6.986 1.00 88.88 90 ASP A CA 1
ATOM 680 C C . ASP A 1 90 ? 8.519 -10.522 5.700 1.00 88.88 90 ASP A C 1
ATOM 682 O O . ASP A 1 90 ? 9.097 -10.819 4.651 1.00 88.88 90 ASP A O 1
ATOM 686 N N . HIS A 1 91 ? 7.692 -9.475 5.772 1.00 89.81 91 HIS A N 1
ATOM 687 C CA . HIS A 1 91 ? 7.395 -8.618 4.618 1.00 89.81 91 HIS A CA 1
ATOM 688 C C . HIS A 1 91 ? 8.642 -7.902 4.093 1.00 89.81 91 HIS A C 1
ATOM 690 O O . HIS A 1 91 ? 8.844 -7.803 2.881 1.00 89.81 91 HIS A O 1
ATOM 696 N N . ASN A 1 92 ? 9.497 -7.426 5.002 1.00 86.62 92 ASN A N 1
ATOM 697 C CA . ASN A 1 92 ? 10.686 -6.677 4.629 1.00 86.62 92 ASN A CA 1
ATOM 698 C C . ASN A 1 92 ? 11.711 -7.587 3.947 1.00 86.62 92 ASN A C 1
ATOM 700 O O . ASN A 1 92 ? 12.274 -7.186 2.932 1.00 86.62 92 ASN A O 1
ATOM 704 N N . GLU A 1 93 ? 11.930 -8.802 4.445 1.00 87.62 93 GLU A N 1
ATOM 705 C CA . GLU A 1 93 ? 12.749 -9.814 3.780 1.00 87.62 93 GLU A CA 1
ATOM 706 C C . GLU A 1 93 ? 12.209 -10.083 2.372 1.00 87.62 93 GLU A C 1
ATOM 708 O O . GLU A 1 93 ? 12.947 -9.923 1.401 1.00 87.62 93 GLU A O 1
ATOM 713 N N . TYR A 1 94 ? 10.909 -10.378 2.240 1.00 87.81 94 TYR A N 1
ATOM 714 C CA . TYR A 1 94 ? 10.286 -10.677 0.946 1.00 87.81 94 TYR A CA 1
ATOM 715 C C . TYR A 1 94 ? 10.466 -9.545 -0.077 1.00 87.81 94 TYR A C 1
ATOM 717 O O . TYR A 1 94 ? 10.795 -9.802 -1.235 1.00 87.81 94 TYR A O 1
ATOM 725 N N . ARG A 1 95 ? 10.298 -8.285 0.345 1.00 87.31 95 ARG A N 1
ATOM 726 C CA . ARG A 1 95 ? 10.412 -7.110 -0.536 1.00 87.31 95 ARG A CA 1
ATOM 727 C C . ARG A 1 95 ? 11.840 -6.577 -0.716 1.00 87.31 95 ARG A C 1
ATOM 729 O O . ARG A 1 95 ? 12.040 -5.730 -1.584 1.00 87.31 95 ARG A O 1
ATOM 736 N N . SER A 1 96 ? 12.827 -7.030 0.067 1.00 84.50 96 SER A N 1
ATOM 737 C CA . SER A 1 96 ? 14.210 -6.510 0.006 1.00 84.50 96 SER A CA 1
ATOM 738 C C . SER A 1 96 ? 15.295 -7.536 -0.306 1.00 84.50 96 SER A C 1
ATOM 740 O O . SER A 1 96 ? 16.439 -7.131 -0.505 1.00 84.50 96 SER A O 1
ATOM 742 N N . ARG A 1 97 ? 14.959 -8.829 -0.394 1.00 80.25 97 ARG A N 1
ATOM 743 C CA . ARG A 1 97 ? 15.912 -9.949 -0.505 1.00 80.25 97 ARG A CA 1
ATOM 744 C C . ARG A 1 97 ? 17.018 -9.773 -1.551 1.00 80.25 97 ARG A C 1
ATOM 746 O O . ARG A 1 97 ? 18.131 -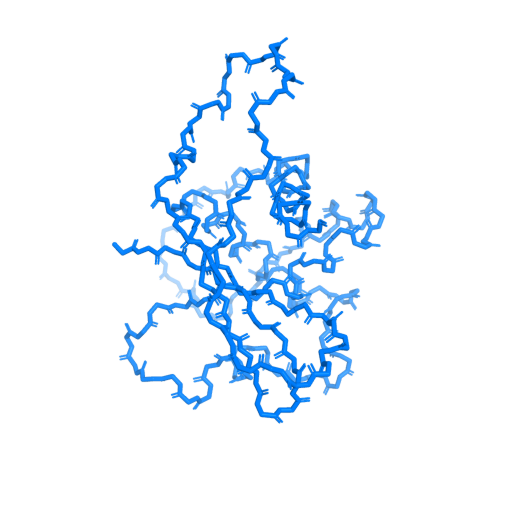10.238 -1.329 1.00 80.25 97 ARG A O 1
ATOM 753 N N . GLU A 1 98 ? 16.730 -9.112 -2.667 1.00 80.50 98 GLU A N 1
ATOM 754 C CA . GLU A 1 98 ? 17.675 -8.931 -3.779 1.00 80.50 98 GLU A CA 1
ATOM 755 C C . GLU A 1 98 ? 18.016 -7.457 -4.047 1.00 80.50 98 GLU A C 1
ATOM 757 O O . GLU A 1 98 ? 18.706 -7.137 -5.014 1.00 80.50 98 GLU A O 1
ATOM 762 N N . ASN A 1 99 ? 17.571 -6.545 -3.179 1.00 78.69 99 ASN A N 1
ATOM 763 C CA . ASN A 1 99 ? 17.818 -5.122 -3.363 1.00 78.69 99 ASN A CA 1
ATOM 764 C C . ASN A 1 99 ? 19.247 -4.769 -2.921 1.00 78.69 99 ASN A C 1
ATOM 766 O O . ASN A 1 99 ? 19.623 -5.039 -1.775 1.00 78.69 99 ASN A O 1
ATOM 770 N N . PRO A 1 100 ? 20.046 -4.109 -3.780 1.00 77.88 100 PRO A N 1
ATOM 771 C CA . PRO A 1 100 ? 21.329 -3.559 -3.370 1.00 77.88 100 PRO A CA 1
ATOM 772 C C . PRO A 1 100 ? 21.180 -2.604 -2.179 1.00 77.88 100 PRO A C 1
ATOM 774 O O . PRO A 1 100 ? 20.205 -1.855 -2.067 1.00 77.88 100 PRO A O 1
ATOM 777 N N . ALA A 1 101 ? 22.183 -2.589 -1.300 1.00 75.69 101 ALA A N 1
ATOM 778 C CA . ALA A 1 101 ? 22.213 -1.655 -0.183 1.00 75.69 101 ALA A CA 1
ATOM 779 C C . ALA A 1 101 ? 22.168 -0.200 -0.690 1.00 75.69 101 ALA A C 1
ATOM 781 O O . ALA A 1 101 ? 22.939 0.185 -1.566 1.00 75.69 101 ALA A O 1
ATOM 782 N N . GLY A 1 102 ? 21.272 0.609 -0.118 1.00 73.81 102 GLY A N 1
ATOM 783 C CA . GLY A 1 102 ? 21.117 2.027 -0.464 1.00 73.81 102 GLY A CA 1
ATOM 784 C C . GLY A 1 102 ? 20.056 2.336 -1.525 1.00 73.81 102 GLY A C 1
ATOM 785 O O . GLY A 1 102 ? 19.838 3.513 -1.811 1.00 73.81 102 GLY A O 1
ATOM 786 N N . VAL A 1 103 ? 19.366 1.331 -2.077 1.00 74.88 103 VAL A N 1
ATOM 787 C CA . VAL A 1 103 ? 18.191 1.566 -2.934 1.00 74.88 103 VAL A CA 1
ATOM 788 C C . VAL A 1 103 ? 17.007 2.030 -2.069 1.00 74.88 103 VAL A C 1
ATOM 790 O O . VAL A 1 103 ? 16.713 1.383 -1.058 1.00 74.88 103 VAL A O 1
ATOM 793 N N . PRO A 1 104 ? 16.327 3.141 -2.423 1.00 74.88 104 PRO A N 1
ATOM 794 C CA . PRO A 1 104 ? 15.119 3.582 -1.730 1.00 74.88 104 PRO A CA 1
ATOM 795 C C . PRO A 1 104 ? 14.055 2.483 -1.703 1.00 74.88 104 PRO A C 1
ATOM 797 O O . PRO A 1 104 ? 13.844 1.794 -2.701 1.00 74.88 104 PRO A O 1
ATOM 800 N N . LYS A 1 105 ? 13.375 2.320 -0.565 1.00 82.81 105 LYS A N 1
ATOM 801 C CA . LYS A 1 105 ? 12.282 1.352 -0.463 1.00 82.81 105 LYS A CA 1
ATOM 802 C C . LYS A 1 105 ? 11.095 1.821 -1.300 1.00 82.81 105 LYS A C 1
ATOM 804 O O . LYS A 1 105 ? 10.714 2.986 -1.262 1.00 82.81 105 LYS A O 1
ATOM 809 N N . ILE A 1 106 ? 10.527 0.886 -2.049 1.00 88.81 106 ILE A N 1
ATOM 810 C CA . ILE A 1 106 ? 9.275 1.061 -2.781 1.00 88.81 106 ILE A CA 1
ATOM 811 C C . ILE A 1 106 ? 8.143 0.615 -1.853 1.00 88.81 106 ILE A C 1
ATOM 813 O O . ILE A 1 106 ? 8.273 -0.412 -1.179 1.00 88.81 106 ILE A O 1
ATOM 817 N N . LEU A 1 107 ? 7.052 1.380 -1.803 1.00 91.94 107 LEU A N 1
ATOM 818 C CA . LEU A 1 107 ? 5.866 0.985 -1.048 1.00 91.94 107 LEU A CA 1
ATOM 819 C C . LEU A 1 107 ? 5.115 -0.133 -1.769 1.00 91.94 107 LEU A C 1
ATOM 821 O O . LEU A 1 107 ? 4.984 -0.134 -2.995 1.00 91.94 107 LEU A O 1
ATOM 825 N N . ASP A 1 108 ? 4.619 -1.075 -0.979 1.00 91.56 108 ASP A N 1
ATOM 826 C CA . ASP A 1 108 ? 3.861 -2.230 -1.425 1.00 91.56 108 ASP A CA 1
ATOM 827 C C . ASP A 1 108 ? 2.378 -1.867 -1.505 1.00 91.56 108 ASP A C 1
ATOM 829 O O . ASP A 1 108 ? 1.669 -1.807 -0.498 1.00 91.56 108 ASP A O 1
ATOM 833 N N . GLY A 1 109 ? 1.923 -1.603 -2.722 1.00 90.12 109 GLY A N 1
ATOM 834 C CA . GLY A 1 109 ? 0.553 -1.224 -3.009 1.00 90.12 109 GLY A CA 1
ATOM 835 C C . GLY A 1 109 ? -0.460 -2.323 -2.714 1.00 90.12 109 GLY A C 1
ATOM 836 O O . GLY A 1 109 ? -1.558 -1.987 -2.288 1.00 90.12 109 GLY A O 1
ATOM 837 N N . ASP A 1 110 ? -0.095 -3.601 -2.840 1.00 88.56 110 ASP A N 1
ATOM 838 C CA . ASP A 1 110 ? -1.000 -4.713 -2.510 1.00 88.56 110 ASP A CA 1
ATOM 839 C C . ASP A 1 110 ? -1.144 -4.874 -0.993 1.00 88.56 110 ASP A C 1
ATOM 841 O O . ASP A 1 110 ? -2.194 -5.249 -0.483 1.00 88.56 110 ASP A O 1
ATOM 845 N N . MET A 1 111 ? -0.080 -4.585 -0.237 1.00 91.12 111 MET A N 1
ATOM 846 C CA . MET A 1 111 ? -0.177 -4.521 1.222 1.00 91.12 111 MET A CA 1
ATOM 847 C C . MET A 1 111 ? -1.047 -3.335 1.646 1.00 91.12 111 MET A C 1
ATOM 849 O O . MET A 1 111 ? -1.885 -3.464 2.532 1.00 91.12 111 MET A O 1
ATOM 853 N N . LEU A 1 112 ? -0.864 -2.175 1.012 1.00 92.88 112 LEU A N 1
ATOM 854 C CA . LEU A 1 112 ? -1.625 -0.965 1.316 1.00 92.88 112 LEU A CA 1
ATOM 855 C C . LEU A 1 112 ? -3.098 -1.056 0.897 1.00 92.88 112 LEU A C 1
ATOM 857 O O . LEU A 1 112 ? -3.950 -0.519 1.604 1.00 92.88 112 LEU A O 1
ATOM 861 N N . SER A 1 113 ? -3.419 -1.745 -0.201 1.00 90.50 113 SER A N 1
ATOM 862 C CA . SER A 1 113 ? -4.798 -1.922 -0.669 1.00 90.50 113 SER A CA 1
ATOM 863 C C . SER A 1 113 ? -5.649 -2.725 0.313 1.00 90.50 113 SER A C 1
ATOM 865 O O . SER A 1 113 ? -6.834 -2.427 0.446 1.00 90.50 113 SER A O 1
ATOM 867 N N . GLN A 1 114 ? -5.051 -3.632 1.097 1.00 91.56 114 GLN A N 1
ATOM 868 C CA . GLN A 1 114 ? -5.755 -4.341 2.175 1.00 91.56 114 GLN A CA 1
ATOM 869 C C . GLN A 1 114 ? -6.426 -3.379 3.159 1.00 91.56 114 GLN A C 1
ATOM 871 O O . GLN A 1 114 ? -7.463 -3.706 3.725 1.00 91.56 114 GLN A O 1
ATOM 876 N N . PHE A 1 115 ? -5.885 -2.170 3.350 1.00 94.38 115 PHE A N 1
ATOM 877 C CA . PHE A 1 115 ? -6.514 -1.162 4.202 1.00 94.38 115 PHE A CA 1
ATOM 878 C C . PHE A 1 115 ? -7.908 -0.755 3.707 1.00 94.38 115 PHE A C 1
ATOM 880 O O . PHE A 1 115 ? -8.792 -0.504 4.526 1.00 94.38 115 PHE A O 1
ATOM 887 N N . LEU A 1 116 ? -8.122 -0.707 2.388 1.00 92.62 116 LEU A N 1
ATOM 888 C CA . LEU A 1 116 ? -9.417 -0.373 1.785 1.00 92.62 116 LEU A CA 1
ATOM 889 C C . LEU A 1 116 ? -10.448 -1.500 1.948 1.00 92.62 116 LEU A C 1
ATOM 891 O O . LEU A 1 116 ? -11.646 -1.234 1.925 1.00 92.62 116 LEU A O 1
ATOM 895 N N . GLU A 1 117 ? -10.000 -2.738 2.156 1.00 92.88 117 GLU A N 1
ATOM 896 C CA . GLU A 1 117 ? -10.873 -3.899 2.381 1.00 92.88 117 GLU A CA 1
ATOM 897 C C . GLU A 1 117 ? -11.365 -4.000 3.837 1.00 92.88 117 GLU A C 1
ATOM 899 O O . GLU A 1 117 ? -12.316 -4.723 4.141 1.00 92.88 117 GLU A O 1
ATOM 904 N N . LEU A 1 118 ? -10.731 -3.265 4.755 1.00 94.00 118 LEU A N 1
ATOM 905 C CA . LEU A 1 118 ? -11.107 -3.225 6.163 1.00 94.00 118 LEU A CA 1
ATOM 906 C C . LEU A 1 118 ? -12.346 -2.351 6.394 1.00 94.00 118 LEU A C 1
ATOM 908 O O . LEU A 1 118 ? -12.508 -1.278 5.817 1.00 94.00 118 LEU A O 1
ATOM 912 N N . THR A 1 119 ? -13.189 -2.758 7.343 1.00 95.62 119 THR A N 1
ATOM 913 C CA . THR A 1 119 ? -14.268 -1.894 7.849 1.00 95.62 119 THR A CA 1
ATOM 914 C C . THR A 1 119 ? -13.696 -0.646 8.528 1.00 95.62 119 THR A C 1
ATOM 916 O O . THR A 1 119 ? -12.590 -0.677 9.069 1.00 95.62 119 THR A O 1
ATOM 919 N N . SER A 1 120 ? -14.471 0.441 8.611 1.00 93.19 120 SER A N 1
ATOM 920 C CA . SER A 1 120 ? -14.014 1.692 9.243 1.00 93.19 120 SER A CA 1
ATOM 921 C C . SER A 1 120 ? -13.515 1.492 10.680 1.00 93.19 120 SER A C 1
ATOM 923 O O . SER A 1 120 ? -12.517 2.081 11.078 1.00 93.19 120 SER A O 1
ATOM 925 N N . MET A 1 121 ? -14.150 0.602 11.454 1.00 93.38 121 MET A N 1
ATOM 926 C CA . MET A 1 121 ? -13.685 0.268 12.807 1.00 93.38 121 MET A CA 1
ATOM 927 C C . MET A 1 121 ? -12.318 -0.429 12.806 1.00 93.38 121 MET A C 1
ATOM 929 O O . MET A 1 121 ? -11.494 -0.176 13.682 1.00 93.38 121 MET A O 1
ATOM 933 N N . GLN A 1 122 ? -12.070 -1.312 11.837 1.00 95.94 122 GLN A N 1
ATOM 934 C CA . GLN A 1 122 ? -10.793 -2.013 11.704 1.00 95.94 122 GLN A CA 1
ATOM 935 C C . GLN A 1 122 ? -9.690 -1.083 11.194 1.00 95.94 122 GLN A C 1
ATOM 937 O O . GLN A 1 122 ? -8.563 -1.188 11.666 1.00 95.94 122 GLN A O 1
ATOM 942 N N . GLN A 1 123 ? -10.005 -0.150 10.293 1.00 95.38 123 GLN A N 1
ATOM 943 C CA . GLN A 1 123 ? -9.070 0.881 9.834 1.00 95.38 123 GLN A CA 1
ATOM 944 C C . GLN A 1 123 ? -8.560 1.729 11.007 1.00 95.38 123 GLN A C 1
ATOM 946 O O . GLN A 1 123 ? -7.350 1.854 11.195 1.00 95.38 123 GLN A O 1
ATOM 951 N N . GLU A 1 124 ? -9.465 2.235 11.848 1.00 94.19 124 GLU A N 1
ATOM 952 C CA . GLU A 1 124 ? -9.108 2.983 13.064 1.00 94.19 124 GLU A CA 1
ATOM 953 C C . GLU A 1 124 ? -8.253 2.143 14.027 1.00 94.19 124 GLU A C 1
ATOM 955 O O . GLU A 1 124 ? -7.260 2.627 14.582 1.00 94.19 124 GLU A O 1
ATOM 960 N N . ALA A 1 125 ? -8.600 0.860 14.197 1.00 93.12 125 ALA A N 1
ATOM 961 C CA . ALA A 1 125 ? -7.835 -0.069 15.025 1.00 93.12 125 ALA A CA 1
ATOM 962 C C . ALA A 1 125 ? -6.411 -0.287 14.487 1.00 93.12 125 ALA A C 1
ATOM 964 O O . ALA A 1 125 ? -5.453 -0.228 15.260 1.00 93.12 125 ALA A O 1
ATOM 965 N N . VAL A 1 126 ? -6.257 -0.460 13.169 1.00 93.94 126 VAL A N 1
ATOM 966 C CA . VAL A 1 126 ? -4.950 -0.578 12.509 1.00 93.94 126 VAL A CA 1
ATOM 967 C C . VAL A 1 126 ? -4.138 0.694 12.706 1.00 93.94 126 VAL A C 1
ATOM 969 O O . VAL A 1 126 ? -2.991 0.604 13.137 1.00 93.94 126 VAL A O 1
ATOM 972 N N . LEU A 1 127 ? -4.705 1.879 12.449 1.00 92.94 127 LEU A N 1
ATOM 973 C CA . LEU A 1 127 ? -3.978 3.150 12.589 1.00 92.94 127 LEU A CA 1
ATOM 974 C C . LEU A 1 127 ? -3.559 3.440 14.038 1.00 92.94 127 LEU A C 1
ATOM 976 O O . LEU A 1 127 ? -2.502 4.037 14.274 1.00 92.94 127 LEU A O 1
ATOM 980 N N . SER A 1 128 ? -4.345 2.964 15.001 1.00 91.00 128 SER A N 1
ATOM 981 C CA . SER A 1 128 ? -4.055 3.067 16.435 1.00 91.00 128 SER A CA 1
ATOM 982 C C . SER A 1 128 ? -3.072 2.003 16.940 1.00 91.00 128 SER A C 1
ATOM 984 O O . SER A 1 128 ? -2.621 2.083 18.084 1.00 91.00 128 SER A O 1
ATOM 986 N N . PHE A 1 129 ? -2.723 1.010 16.117 1.00 88.38 129 PHE A N 1
ATOM 987 C CA . PHE A 1 129 ? -1.861 -0.093 16.526 1.00 88.38 129 PHE A CA 1
ATOM 988 C C . PHE A 1 129 ? -0.424 0.387 16.810 1.00 88.38 129 PHE A C 1
ATOM 990 O O . PHE A 1 129 ? 0.175 1.083 15.979 1.00 88.38 129 PHE A O 1
ATOM 997 N N . PRO A 1 130 ? 0.160 0.036 17.972 1.00 84.81 130 PRO A N 1
ATOM 998 C CA . PRO A 1 130 ? 1.503 0.467 18.327 1.00 84.81 130 PRO A CA 1
ATOM 999 C C . PRO A 1 130 ? 2.549 -0.286 17.502 1.00 84.81 130 PRO A C 1
ATOM 1001 O O . PRO A 1 130 ? 2.661 -1.508 17.569 1.00 84.81 130 PRO A O 1
ATOM 1004 N N . ILE A 1 131 ? 3.386 0.455 16.777 1.00 78.12 131 ILE A N 1
ATOM 1005 C CA . ILE A 1 131 ? 4.588 -0.105 16.156 1.00 78.12 131 ILE A CA 1
ATOM 1006 C C . ILE A 1 131 ? 5.654 -0.210 17.252 1.00 78.12 131 ILE A C 1
ATOM 1008 O O . ILE A 1 131 ? 6.356 0.758 17.552 1.00 78.12 131 ILE A O 1
ATOM 1012 N N . ILE A 1 132 ? 5.769 -1.373 17.891 1.00 62.75 132 ILE A N 1
ATOM 1013 C CA . ILE A 1 132 ? 6.874 -1.633 18.817 1.00 62.75 132 ILE A CA 1
ATOM 1014 C C . ILE A 1 132 ? 8.101 -1.976 17.971 1.00 62.75 132 ILE A C 1
ATOM 1016 O O . ILE A 1 132 ? 8.266 -3.112 17.539 1.00 62.75 132 ILE A O 1
ATOM 1020 N N . SER A 1 133 ? 8.966 -0.993 17.718 1.00 49.72 133 SER A N 1
ATOM 1021 C CA . SER A 1 133 ? 10.295 -1.265 17.164 1.00 49.72 133 SER A CA 1
ATOM 1022 C C . SER A 1 133 ? 11.220 -1.758 18.285 1.00 49.72 133 SER A C 1
ATOM 1024 O O . SER A 1 133 ? 11.460 -1.009 19.237 1.00 49.72 133 SER A O 1
ATOM 1026 N N . PRO A 1 134 ? 11.791 -2.975 18.204 1.00 44.44 134 PRO A N 1
ATOM 1027 C CA . PRO A 1 134 ? 12.757 -3.449 19.193 1.00 44.44 134 PRO A CA 1
ATOM 1028 C C . PRO A 1 134 ? 14.135 -2.763 19.084 1.00 44.44 134 PRO A C 1
ATOM 1030 O O . PRO A 1 134 ? 15.012 -3.039 19.900 1.00 44.44 134 PRO A O 1
ATOM 1033 N N . VAL A 1 135 ? 14.349 -1.843 18.129 1.00 38.88 135 VAL A N 1
ATOM 1034 C CA . VAL A 1 135 ? 15.664 -1.234 17.845 1.00 38.88 135 VAL A CA 1
ATOM 1035 C C . VAL A 1 135 ? 15.641 0.289 18.005 1.00 38.88 135 VAL A C 1
ATOM 1037 O O . VAL A 1 135 ? 16.109 1.009 17.136 1.00 38.88 135 VAL A O 1
ATOM 1040 N N . THR A 1 136 ? 15.105 0.841 19.099 1.00 38.38 136 THR A N 1
ATOM 1041 C CA . THR A 1 136 ? 15.468 2.218 19.522 1.00 38.38 136 THR A CA 1
ATOM 1042 C C . THR A 1 136 ? 15.229 2.457 21.018 1.00 38.38 136 THR A C 1
ATOM 1044 O O . THR A 1 136 ? 14.498 3.355 21.423 1.00 38.38 136 THR A O 1
ATOM 1047 N N . GLN A 1 137 ? 15.896 1.696 21.889 1.00 40.75 137 GLN A N 1
ATOM 1048 C CA . GLN A 1 137 ? 16.152 2.171 23.256 1.00 40.75 137 GLN A CA 1
ATOM 1049 C C . GLN A 1 137 ? 17.384 3.084 23.250 1.00 40.75 137 GLN A C 1
ATOM 1051 O O . GLN A 1 137 ? 18.487 2.632 23.539 1.00 40.75 137 GLN A O 1
ATOM 1056 N N . LYS A 1 138 ? 17.179 4.347 22.855 1.00 42.41 138 LYS A N 1
ATOM 1057 C CA . LYS A 1 138 ? 17.993 5.559 23.110 1.00 42.41 138 LYS A CA 1
ATOM 1058 C C . LYS A 1 138 ? 17.895 6.481 21.897 1.00 42.41 138 LYS A C 1
ATOM 1060 O O . LYS A 1 138 ? 18.581 6.250 20.911 1.00 42.41 138 LYS A O 1
ATOM 1065 N N . LEU A 1 139 ? 17.072 7.525 22.012 1.00 36.94 139 LEU A N 1
ATOM 1066 C CA . LEU A 1 139 ? 17.354 8.928 21.658 1.00 36.94 139 LEU A CA 1
ATOM 1067 C C . LEU A 1 139 ? 16.028 9.697 21.506 1.00 36.94 139 LEU A C 1
ATOM 1069 O O . LEU A 1 139 ? 15.291 9.473 20.558 1.00 36.94 139 LEU A O 1
ATOM 1073 N N . SER A 1 140 ? 15.810 10.649 22.421 1.00 38.72 140 SER A N 1
ATOM 1074 C CA . SER A 1 140 ? 14.849 11.767 22.371 1.00 38.72 140 SER A CA 1
ATOM 1075 C C . SER A 1 140 ? 13.336 11.447 22.357 1.00 38.72 140 SER A C 1
ATOM 1077 O O . SER A 1 140 ? 12.878 10.627 21.564 1.00 38.72 140 SER A O 1
ATOM 1079 N N . PRO A 1 141 ? 12.507 12.132 23.175 1.00 38.16 141 PRO A N 1
ATOM 1080 C CA . PRO A 1 141 ? 11.056 12.057 23.064 1.00 38.16 141 PRO A CA 1
ATOM 1081 C C . PRO A 1 141 ? 10.618 12.849 21.826 1.00 38.16 141 PRO A C 1
ATOM 1083 O O . PRO A 1 141 ? 10.318 14.040 21.903 1.00 38.16 141 PRO A O 1
ATOM 1086 N N . LYS A 1 142 ? 10.598 12.207 20.653 1.00 43.06 142 LYS A N 1
ATOM 1087 C CA . LYS A 1 142 ? 9.822 12.742 19.530 1.00 43.06 142 LYS A CA 1
ATOM 1088 C C . LYS A 1 142 ? 8.349 12.722 19.978 1.00 43.06 142 LYS A C 1
ATOM 1090 O O . LYS A 1 142 ? 7.920 11.691 20.504 1.00 43.06 142 LYS A O 1
ATOM 1095 N N . PRO A 1 143 ? 7.599 13.834 19.867 1.00 39.72 143 PRO A N 1
ATOM 1096 C CA . PRO A 1 143 ? 6.191 13.856 20.252 1.00 39.72 143 PRO A CA 1
ATOM 1097 C C . PRO A 1 143 ? 5.440 12.726 19.536 1.00 39.72 143 PRO A C 1
ATOM 1099 O O . PRO A 1 143 ? 5.851 12.348 18.430 1.00 39.72 143 PRO A O 1
ATOM 1102 N N . PRO A 1 144 ? 4.376 12.168 20.148 1.00 47.88 144 PRO A N 1
ATOM 1103 C CA . PRO A 1 144 ? 3.573 11.155 19.484 1.00 47.88 144 PRO A CA 1
ATOM 1104 C C . PRO A 1 144 ? 3.168 11.709 18.114 1.00 47.88 144 PRO A C 1
ATOM 1106 O O . PRO A 1 144 ? 2.726 12.863 18.050 1.00 47.88 144 PRO A O 1
ATOM 1109 N N . PRO A 1 145 ? 3.380 10.957 17.017 1.00 58.28 145 PRO A N 1
ATOM 1110 C CA . PRO A 1 145 ? 2.919 11.400 15.713 1.00 58.28 145 PRO A CA 1
ATOM 1111 C C . PRO A 1 145 ? 1.434 11.732 15.851 1.00 58.28 145 PRO A C 1
ATOM 1113 O O . PRO A 1 145 ? 0.684 10.975 16.472 1.00 58.28 145 PRO A O 1
ATOM 1116 N N . SER A 1 146 ? 1.034 12.896 15.339 1.00 62.41 146 SER A N 1
ATOM 1117 C CA . SER A 1 146 ? -0.372 13.290 15.297 1.00 62.41 146 SER A CA 1
ATOM 1118 C C . SER A 1 146 ? -1.199 12.120 14.754 1.00 62.41 146 SER A C 1
ATOM 1120 O O . SER A 1 146 ? -0.729 11.481 13.804 1.00 62.41 146 SER A O 1
ATOM 1122 N N . PRO A 1 147 ? -2.386 11.829 15.321 1.00 77.62 147 PRO A N 1
ATOM 1123 C CA . PRO A 1 147 ? -3.210 10.714 14.872 1.00 77.62 147 PRO A CA 1
ATOM 1124 C C . PRO A 1 147 ? -3.366 10.767 13.357 1.00 77.62 147 PRO A C 1
ATOM 1126 O O . PRO A 1 147 ? -3.703 11.819 12.812 1.00 77.62 147 PRO A O 1
ATOM 1129 N N . ILE A 1 148 ? -3.058 9.663 12.679 1.00 80.56 148 ILE A N 1
ATOM 1130 C CA . ILE A 1 148 ? -3.216 9.583 11.232 1.00 80.56 148 ILE A CA 1
ATOM 1131 C C . ILE A 1 148 ? -4.725 9.578 10.955 1.00 80.56 148 ILE A C 1
ATOM 1133 O O . ILE A 1 148 ? -5.397 8.652 11.403 1.00 80.56 148 ILE A O 1
ATOM 1137 N N . PRO A 1 149 ? -5.285 10.580 10.256 1.00 88.06 149 PRO A N 1
ATOM 1138 C CA . PRO A 1 149 ? -6.713 10.592 9.979 1.00 88.06 149 PRO A CA 1
ATOM 1139 C C . PRO A 1 149 ? -7.048 9.531 8.925 1.00 88.06 149 PRO A C 1
ATOM 1141 O O . PRO A 1 149 ? -6.511 9.583 7.815 1.00 88.06 149 PRO A O 1
ATOM 1144 N N . VAL A 1 150 ? -7.959 8.603 9.252 1.00 90.31 150 VAL A N 1
ATOM 1145 C CA . VAL A 1 150 ? -8.410 7.534 8.336 1.00 90.31 150 VAL A CA 1
ATOM 1146 C C . VAL A 1 150 ? -8.870 8.105 7.002 1.00 90.31 150 VAL A C 1
ATOM 1148 O O . VAL A 1 150 ? -8.450 7.622 5.956 1.00 90.31 150 VAL A O 1
ATOM 1151 N N . SER A 1 151 ? -9.657 9.184 7.024 1.00 89.69 151 SER A N 1
ATOM 1152 C CA . SER A 1 151 ? -10.181 9.819 5.809 1.00 89.69 151 SER A CA 1
ATOM 1153 C C . SER A 1 151 ? -9.084 10.226 4.827 1.00 89.69 151 SER A C 1
ATOM 1155 O O . SER A 1 151 ? -9.245 10.034 3.627 1.00 89.69 151 SER A O 1
ATOM 1157 N N . LYS A 1 152 ? -7.943 10.725 5.319 1.00 89.69 152 LYS A N 1
ATOM 1158 C CA . LYS A 1 152 ? -6.806 11.105 4.471 1.00 89.69 152 LYS A CA 1
ATOM 1159 C C . LYS A 1 152 ? -6.145 9.884 3.833 1.00 89.69 152 LYS A C 1
ATOM 1161 O O . LYS A 1 152 ? -5.748 9.951 2.676 1.00 89.69 152 LYS A O 1
ATOM 1166 N N . VAL A 1 153 ? -6.014 8.789 4.584 1.00 91.12 153 VAL A N 1
ATOM 1167 C CA . VAL A 1 153 ? -5.422 7.537 4.083 1.00 91.12 153 VAL A CA 1
ATOM 1168 C C . VAL A 1 153 ? -6.326 6.911 3.027 1.00 91.12 153 VAL A C 1
ATOM 1170 O O . VAL A 1 153 ? -5.847 6.579 1.948 1.00 91.12 153 VAL A O 1
ATOM 1173 N N . VAL A 1 154 ? -7.627 6.813 3.312 1.00 91.56 154 VAL A N 1
ATOM 1174 C CA . VAL A 1 154 ? -8.624 6.274 2.379 1.00 91.56 154 VAL A CA 1
ATOM 1175 C C . VAL A 1 154 ? -8.655 7.099 1.097 1.00 91.56 154 VAL A C 1
ATOM 1177 O O . VAL A 1 154 ? -8.442 6.536 0.034 1.00 91.56 154 VAL A O 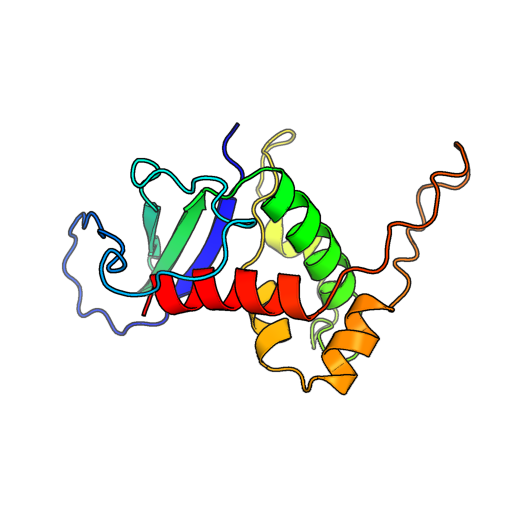1
ATOM 1180 N N . GLN A 1 155 ? -8.795 8.427 1.184 1.00 89.19 155 GLN A N 1
ATOM 1181 C CA . GLN A 1 155 ? -8.820 9.297 -0.001 1.00 89.19 155 GLN A CA 1
ATOM 1182 C C . GLN A 1 155 ? -7.555 9.170 -0.853 1.00 89.19 155 GLN A C 1
ATOM 1184 O O . GLN A 1 155 ? -7.635 9.158 -2.079 1.00 89.19 155 GLN A O 1
ATOM 1189 N N . LEU A 1 156 ? -6.381 9.073 -0.221 1.00 88.62 156 LEU A N 1
ATOM 1190 C CA . LEU A 1 156 ? -5.121 8.900 -0.937 1.00 88.62 156 LEU A CA 1
ATOM 1191 C C . LEU A 1 156 ? -5.065 7.547 -1.658 1.00 88.62 156 LEU A C 1
ATOM 1193 O O . LEU A 1 156 ? -4.726 7.501 -2.838 1.00 88.62 156 LEU A O 1
ATOM 1197 N N . LEU A 1 157 ? -5.410 6.459 -0.968 1.00 88.69 157 LEU A N 1
ATOM 1198 C CA . LEU A 1 157 ? -5.388 5.115 -1.545 1.00 88.69 157 LEU A CA 1
ATOM 1199 C C . LEU A 1 157 ? -6.457 4.933 -2.626 1.00 88.69 157 LEU A C 1
ATOM 1201 O O . LEU A 1 157 ? -6.160 4.365 -3.672 1.00 88.69 157 LEU A O 1
ATOM 1205 N N . GLU A 1 158 ? -7.662 5.465 -2.427 1.00 86.44 158 GLU A N 1
ATOM 1206 C CA . GLU A 1 158 ? -8.723 5.490 -3.437 1.00 86.44 158 GLU A CA 1
ATOM 1207 C C . GLU A 1 158 ? -8.286 6.280 -4.668 1.00 86.44 158 GLU A C 1
ATOM 1209 O O . GLU A 1 158 ? -8.410 5.782 -5.782 1.00 86.44 158 GLU A O 1
ATOM 1214 N N . ARG A 1 159 ? -7.708 7.475 -4.490 1.00 82.25 159 ARG A N 1
ATOM 1215 C CA . ARG A 1 159 ? -7.187 8.283 -5.604 1.00 82.25 159 ARG A CA 1
ATOM 1216 C C . ARG A 1 159 ? -6.176 7.502 -6.440 1.00 82.25 159 ARG A C 1
ATOM 1218 O O . ARG A 1 159 ? -6.218 7.576 -7.663 1.00 82.25 159 ARG A O 1
ATOM 1225 N N . VAL A 1 160 ? -5.277 6.760 -5.794 1.00 76.38 160 VAL A N 1
ATOM 1226 C CA . VAL A 1 160 ? -4.300 5.908 -6.483 1.00 76.38 160 VAL A CA 1
ATOM 1227 C C . VAL A 1 160 ? -4.977 4.708 -7.153 1.00 76.38 160 VAL A C 1
ATOM 1229 O O . VAL A 1 160 ? -4.630 4.370 -8.279 1.00 76.38 160 VAL A O 1
ATOM 1232 N N . HIS A 1 161 ? -5.933 4.063 -6.488 1.00 74.94 161 HIS A N 1
ATOM 1233 C CA . HIS A 1 161 ? -6.606 2.873 -7.005 1.00 74.94 161 HIS A CA 1
ATOM 1234 C C . HIS A 1 161 ? -7.510 3.190 -8.210 1.00 74.94 161 HIS A C 1
ATOM 1236 O O . HIS A 1 161 ? -7.466 2.490 -9.218 1.00 74.94 161 HIS A O 1
ATOM 1242 N N . TYR A 1 162 ? -8.285 4.276 -8.146 1.00 67.00 162 TYR A N 1
ATOM 1243 C CA . TYR A 1 162 ? -9.147 4.731 -9.243 1.00 67.00 162 TYR A CA 1
ATOM 1244 C C . TYR A 1 162 ? -8.371 5.337 -10.410 1.00 67.00 162 TYR A C 1
ATOM 1246 O O . TYR A 1 162 ? -8.844 5.302 -11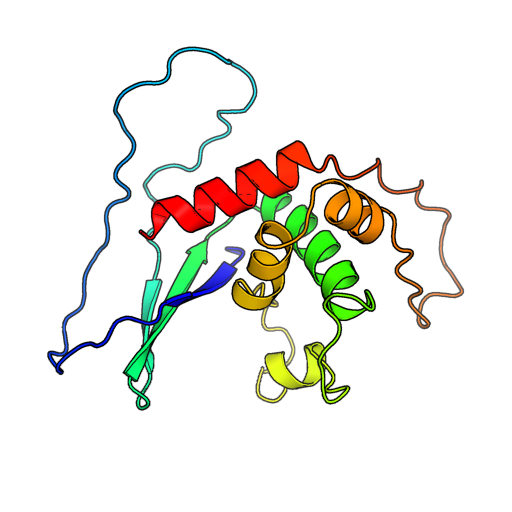.536 1.00 67.00 162 TYR A O 1
ATOM 1254 N N . ALA A 1 163 ? -7.170 5.863 -10.177 1.00 60.28 163 ALA A N 1
ATOM 1255 C CA . ALA A 1 163 ? -6.297 6.335 -11.247 1.00 60.28 163 ALA A CA 1
ATOM 1256 C C . ALA A 1 163 ? -5.871 5.223 -12.231 1.00 60.28 163 ALA A C 1
ATOM 1258 O O . ALA A 1 163 ? -5.386 5.536 -13.319 1.00 60.28 163 ALA A O 1
ATOM 1259 N N . LEU A 1 164 ? -6.020 3.947 -11.859 1.00 56.72 164 LEU A N 1
ATOM 1260 C CA . LEU A 1 164 ? -5.514 2.793 -12.611 1.00 56.72 164 LEU A CA 1
ATOM 1261 C C . LEU A 1 164 ? -6.602 1.887 -13.200 1.00 56.72 164 LEU A C 1
ATOM 1263 O O . LEU A 1 164 ? -6.262 1.011 -13.996 1.00 56.72 164 LEU A O 1
ATOM 1267 N N . ASN A 1 165 ? -7.864 2.084 -12.810 1.00 47.91 165 ASN A N 1
ATOM 1268 C CA . ASN A 1 165 ? -9.033 1.353 -13.315 1.00 47.91 165 ASN A CA 1
ATOM 1269 C C . ASN A 1 165 ? -9.814 2.209 -14.315 1.00 47.91 165 ASN A C 1
ATOM 1271 O O . ASN A 1 165 ? -10.344 1.623 -15.285 1.00 47.91 165 ASN A O 1
#

pLDDT: mean 72.31, std 21.29, range [33.44, 95.94]

Sequence (165 aa):
MDFILCLNAEQCINGYTGSFIYKLPADDMLNSCEALNASLDPSHSAIMASTLLGSIMIFIPISREEYELLEAVQARLILHPLTAPVLGNDHNEYRSRENPAGVPKILDGDMLSQFLELTSMQQEAVLSFPIISPVTQKLSPKPPPSPIPVSKVVQLLERVHYALN